Protein AF-A0A1E1VZL9-F1 (afdb_monomer_lite)

Sequence (114 aa):
PAVLGINILPVLWGIVSVLRRPKENKTGVLLLAAAAVHVALYSLIPHKEFRFVLPLLPIFLYLAQDVIVPWSRKAKKWQLYLLTGIILVGNAVPALYFGLIHQAGALKVMPLLR

Organism: Pectinophora gossypiella (NCBI:txid13191)

Foldseek 3Di:
DPAQFPLPVLLVVLLVVCVVCVPVCVVLVVLVVVLVVQCVVQVPDPDDDPVSNNVNRVSSVVSSCVPVVVVVVVDDPVVVVVVVVCVCCRVVVVCCCCVPPVVCPVVVCVVVVD

pLDDT: mean 88.49, std 7.45, range [46.34, 96.0]

InterPro domains:
  IPR005599 GPI mannosyltransferase [PF03901] (1-111)
  IPR005599 GPI mannosyltransferase [PTHR22760] (1-113)

Structure (mmCIF, N/CA/C/O backbone):
data_AF-A0A1E1VZL9-F1
#
_entry.id   AF-A0A1E1VZL9-F1
#
loop_
_atom_site.group_PDB
_atom_site.id
_atom_site.type_symbol
_atom_site.label_atom_id
_atom_site.label_alt_id
_atom_site.label_comp_id
_atom_site.label_asym_id
_atom_site.label_entity_id
_atom_site.label_seq_id
_atom_site.pdbx_PDB_ins_code
_atom_site.Cartn_x
_atom_site.Cartn_y
_atom_site.Cartn_z
_atom_site.occupancy
_atom_site.B_iso_or_equiv
_atom_site.auth_seq_id
_atom_site.auth_comp_id
_atom_site.auth_asym_id
_atom_site.auth_atom_id
_atom_site.pdbx_PDB_model_num
ATOM 1 N N . PRO A 1 1 ? 7.264 3.327 -3.260 1.00 46.34 1 PRO A N 1
ATOM 2 C CA . PRO A 1 1 ? 6.321 4.449 -3.012 1.00 46.34 1 PRO A CA 1
ATOM 3 C C . PRO A 1 1 ? 4.957 4.309 -3.702 1.00 46.34 1 PRO A C 1
ATOM 5 O O . PRO A 1 1 ? 3.960 4.692 -3.113 1.00 46.34 1 PRO A O 1
ATOM 8 N N . ALA A 1 2 ? 4.902 3.789 -4.930 1.00 54.22 2 ALA A N 1
ATOM 9 C CA . ALA A 1 2 ? 3.840 4.154 -5.863 1.00 54.22 2 ALA A CA 1
ATOM 10 C C . ALA A 1 2 ? 2.469 3.441 -5.710 1.00 54.22 2 ALA A C 1
ATOM 12 O O . ALA A 1 2 ? 1.542 3.828 -6.408 1.00 54.22 2 ALA A O 1
ATOM 13 N N . VAL A 1 3 ? 2.289 2.471 -4.796 1.00 59.34 3 VAL A N 1
ATOM 14 C CA . VAL A 1 3 ? 0.930 1.997 -4.426 1.00 59.34 3 VAL A CA 1
ATOM 15 C C . VAL A 1 3 ? 0.656 2.293 -2.951 1.00 59.34 3 VAL A C 1
ATOM 17 O O . VAL A 1 3 ? -0.111 3.190 -2.651 1.00 59.34 3 VAL A O 1
ATOM 20 N N . LEU A 1 4 ? 1.309 1.614 -2.003 1.00 67.00 4 LEU A N 1
ATOM 21 C CA . LEU A 1 4 ? 0.919 1.718 -0.583 1.00 67.00 4 LEU A CA 1
ATOM 22 C C . LEU A 1 4 ? 1.737 2.720 0.250 1.00 67.00 4 LEU A C 1
ATOM 24 O O . LEU A 1 4 ? 1.267 3.157 1.298 1.00 67.00 4 LEU A O 1
ATOM 28 N N . GLY A 1 5 ? 2.933 3.113 -0.203 1.00 83.12 5 GLY A N 1
ATOM 29 C CA . GLY A 1 5 ? 3.779 4.097 0.486 1.00 83.12 5 GLY A CA 1
ATOM 30 C C . GLY A 1 5 ? 3.957 3.795 1.981 1.00 83.12 5 GLY A C 1
ATOM 31 O O . GLY A 1 5 ? 4.302 2.678 2.365 1.00 83.12 5 GLY A O 1
ATOM 32 N N . ILE A 1 6 ? 3.682 4.793 2.821 1.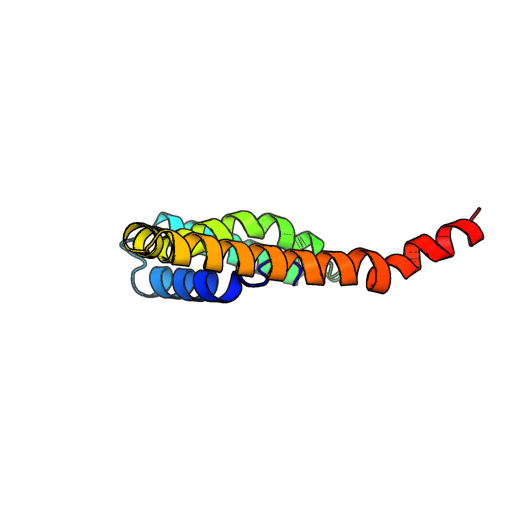00 84.19 6 ILE A N 1
ATOM 33 C CA . ILE A 1 6 ? 3.735 4.681 4.289 1.00 84.19 6 ILE A CA 1
ATOM 34 C C . ILE A 1 6 ? 2.582 3.852 4.880 1.00 84.19 6 ILE A C 1
ATOM 36 O O . ILE A 1 6 ? 2.684 3.352 5.999 1.00 84.19 6 ILE A O 1
ATOM 40 N N . ASN A 1 7 ? 1.515 3.622 4.111 1.00 86.69 7 ASN A N 1
ATOM 41 C CA . ASN A 1 7 ? 0.376 2.810 4.535 1.00 86.69 7 ASN A CA 1
ATOM 42 C C . ASN A 1 7 ? 0.660 1.301 4.472 1.00 86.69 7 ASN A C 1
ATOM 44 O O . ASN A 1 7 ? -0.220 0.506 4.782 1.00 86.69 7 ASN A O 1
ATOM 48 N N . ILE A 1 8 ? 1.875 0.869 4.120 1.00 86.75 8 ILE A N 1
ATOM 49 C CA . ILE A 1 8 ? 2.199 -0.561 4.039 1.00 86.75 8 ILE A CA 1
ATOM 50 C C . ILE A 1 8 ? 2.043 -1.272 5.391 1.00 86.75 8 ILE A C 1
ATOM 52 O O . ILE A 1 8 ? 1.560 -2.399 5.441 1.00 86.75 8 ILE A O 1
ATOM 56 N N . LEU A 1 9 ? 2.380 -0.593 6.493 1.00 89.44 9 LEU A N 1
ATOM 57 C CA . LEU A 1 9 ? 2.276 -1.140 7.848 1.00 89.44 9 LEU A CA 1
ATOM 58 C C . LEU A 1 9 ? 0.820 -1.453 8.245 1.00 89.44 9 LEU A C 1
ATOM 60 O O . LEU A 1 9 ? 0.544 -2.608 8.581 1.00 89.44 9 LEU A O 1
ATOM 64 N N . PRO A 1 10 ? -0.133 -0.497 8.184 1.00 90.00 10 PRO A N 1
ATOM 65 C CA . PRO A 1 10 ? -1.525 -0.790 8.517 1.00 90.00 10 PRO A CA 1
ATOM 66 C C . PRO A 1 10 ? -2.176 -1.771 7.535 1.00 90.00 10 PRO A C 1
ATOM 68 O O . PRO A 1 10 ? -3.013 -2.565 7.952 1.00 90.00 10 PRO A O 1
ATOM 71 N N . VAL A 1 11 ? -1.765 -1.781 6.263 1.00 91.44 11 VAL A N 1
ATOM 72 C CA . VAL A 1 11 ? -2.264 -2.747 5.269 1.00 91.44 11 VAL A CA 1
ATOM 73 C C . VAL A 1 11 ? -1.824 -4.167 5.612 1.00 91.44 11 VAL A C 1
ATOM 75 O O . VAL A 1 11 ? -2.656 -5.068 5.631 1.00 91.44 11 VAL A O 1
ATOM 78 N N . LEU A 1 12 ? -0.540 -4.383 5.921 1.00 91.50 12 LEU A N 1
ATOM 79 C CA . LEU A 1 12 ? -0.038 -5.702 6.321 1.00 91.50 12 LEU A CA 1
ATOM 80 C C . LEU A 1 12 ? -0.750 -6.204 7.575 1.00 91.50 12 LEU A C 1
ATOM 82 O O . LEU A 1 12 ? -1.151 -7.365 7.638 1.00 91.50 12 LEU A O 1
ATOM 86 N N . TRP A 1 13 ? -0.964 -5.321 8.549 1.00 91.19 13 TRP A N 1
ATOM 87 C CA . TRP A 1 13 ? -1.713 -5.673 9.748 1.00 91.19 13 TRP A CA 1
ATOM 88 C C . TRP A 1 13 ? -3.179 -6.014 9.439 1.00 91.19 13 TRP A C 1
ATOM 90 O O . TRP A 1 13 ? -3.699 -6.985 9.988 1.00 91.19 13 TRP A O 1
ATOM 100 N N . GLY A 1 14 ? -3.828 -5.274 8.534 1.00 90.06 14 GLY A N 1
ATOM 101 C CA . GLY A 1 14 ? -5.186 -5.561 8.057 1.00 90.06 14 GLY A CA 1
ATOM 102 C C . GLY A 1 14 ? -5.288 -6.896 7.311 1.00 90.06 14 GLY A C 1
ATOM 103 O O . GLY A 1 14 ? -6.220 -7.666 7.513 1.00 90.06 14 GLY A O 1
ATOM 104 N N . ILE A 1 15 ? -4.284 -7.246 6.507 1.00 91.31 15 ILE A N 1
ATOM 105 C CA . ILE A 1 15 ? -4.208 -8.559 5.852 1.00 91.31 15 ILE A CA 1
ATOM 106 C C . ILE A 1 15 ? -4.079 -9.675 6.899 1.00 91.31 15 ILE A C 1
ATOM 108 O O . ILE A 1 15 ? -4.798 -10.673 6.842 1.00 91.31 15 ILE A O 1
ATOM 112 N N . VAL A 1 16 ? -3.197 -9.500 7.888 1.00 92.00 16 VAL A N 1
ATOM 113 C CA . VAL A 1 16 ? -3.005 -10.476 8.970 1.00 92.00 16 VAL A CA 1
ATOM 114 C C . VAL A 1 16 ? -4.272 -10.633 9.815 1.00 92.00 16 VAL A C 1
ATOM 116 O O . VAL A 1 16 ? -4.600 -11.756 10.201 1.00 92.00 16 VAL A O 1
ATOM 119 N N . SER A 1 17 ? -5.005 -9.554 10.104 1.00 87.75 17 SER A N 1
ATOM 120 C CA . SER A 1 17 ? -6.251 -9.639 10.876 1.00 87.75 17 SER A CA 1
ATOM 121 C C . SER A 1 17 ? -7.335 -10.418 10.125 1.00 87.75 17 SER A C 1
ATOM 123 O O . SER A 1 17 ? -7.969 -11.291 10.723 1.00 87.75 17 SER A O 1
ATOM 125 N N . VAL A 1 18 ? -7.479 -10.190 8.815 1.00 89.81 18 VAL A N 1
ATOM 126 C CA . VAL A 1 18 ? -8.394 -10.943 7.940 1.00 89.81 18 VAL A CA 1
ATOM 127 C C . VAL A 1 18 ? -8.021 -12.426 7.888 1.00 89.81 18 VAL A C 1
ATOM 129 O O . VAL A 1 18 ? -8.888 -13.283 8.054 1.00 89.81 18 VAL A O 1
ATOM 132 N N . LEU A 1 19 ? -6.732 -12.747 7.726 1.00 88.69 19 LEU A N 1
ATOM 133 C CA . LEU A 1 19 ? -6.246 -14.131 7.662 1.00 88.69 19 LEU A CA 1
ATOM 134 C C . LEU A 1 19 ? -6.396 -14.884 8.992 1.00 88.69 19 LEU A C 1
ATOM 136 O O . LEU A 1 19 ? -6.651 -16.086 8.988 1.00 88.69 19 LEU A O 1
ATOM 140 N N . ARG A 1 20 ? -6.264 -14.198 10.135 1.00 89.31 20 ARG A N 1
ATOM 141 C CA . ARG A 1 20 ? -6.442 -14.810 11.464 1.00 89.31 20 ARG A CA 1
ATOM 142 C C . ARG A 1 20 ? -7.901 -15.143 11.775 1.00 89.31 20 ARG A C 1
ATOM 144 O O . ARG A 1 20 ? -8.148 -16.069 12.545 1.00 89.31 20 ARG A O 1
ATOM 151 N N . ARG A 1 21 ? -8.863 -14.390 11.230 1.00 87.44 21 ARG A N 1
ATOM 152 C CA . ARG A 1 21 ? -10.302 -14.550 11.514 1.00 87.44 21 ARG A CA 1
ATOM 153 C C . ARG A 1 21 ? -11.155 -14.491 10.237 1.00 87.44 21 ARG A C 1
ATOM 155 O O . ARG A 1 21 ? -12.017 -13.620 10.103 1.00 87.44 21 ARG A O 1
ATOM 162 N N . PRO A 1 22 ? -11.002 -15.456 9.312 1.00 82.06 22 PRO A N 1
ATOM 163 C CA . PRO A 1 22 ? -11.659 -15.402 8.004 1.00 82.06 22 PRO A CA 1
ATOM 164 C C . PRO A 1 22 ? -13.189 -15.527 8.082 1.00 82.06 22 PRO A C 1
ATOM 166 O O . PRO A 1 22 ? -13.899 -15.036 7.209 1.00 82.06 22 PRO A O 1
ATOM 169 N N . LYS A 1 23 ? -13.721 -16.166 9.136 1.00 81.25 23 LYS A N 1
ATOM 170 C CA . LYS A 1 23 ? -15.173 -16.333 9.329 1.00 81.25 23 LYS A CA 1
ATOM 171 C C . LYS A 1 23 ? -15.875 -15.044 9.771 1.00 81.25 23 LYS A C 1
ATOM 173 O O . LYS A 1 23 ? -17.059 -14.887 9.481 1.00 81.25 23 LYS A O 1
ATOM 178 N N . GLU A 1 24 ? -15.159 -14.151 10.454 1.00 84.44 24 GLU A N 1
ATOM 179 C CA . GLU A 1 24 ? -15.695 -12.880 10.957 1.00 84.44 24 GLU A CA 1
ATOM 180 C C . GLU A 1 24 ? -15.668 -11.793 9.871 1.00 84.44 24 GLU A C 1
ATOM 182 O O . GLU A 1 24 ? -16.626 -11.035 9.749 1.00 84.44 24 GLU A O 1
ATOM 187 N N . ASN A 1 25 ? -14.626 -11.754 9.026 1.00 85.75 25 ASN A N 1
ATOM 188 C CA . ASN A 1 25 ? -14.470 -10.735 7.981 1.00 85.75 25 ASN A CA 1
ATOM 189 C C . ASN A 1 25 ? -14.635 -11.301 6.557 1.00 85.75 25 ASN A C 1
ATOM 191 O O . ASN A 1 25 ? -13.693 -11.333 5.762 1.00 85.75 25 ASN A O 1
ATOM 195 N N . LYS A 1 26 ? -15.854 -11.743 6.221 1.00 88.69 26 LYS A N 1
ATOM 196 C CA . LYS A 1 26 ? -16.166 -12.341 4.906 1.00 88.69 26 LYS A CA 1
ATOM 197 C C . LYS A 1 26 ? -15.868 -11.392 3.737 1.00 88.69 26 LYS A C 1
ATOM 199 O O . LYS A 1 26 ? -15.341 -11.828 2.716 1.00 88.69 26 LYS A O 1
ATOM 204 N N . THR A 1 27 ? -16.165 -10.102 3.898 1.00 89.88 27 THR A N 1
ATOM 205 C CA . THR A 1 27 ? -15.898 -9.074 2.880 1.00 89.88 27 THR A CA 1
ATOM 206 C C . THR A 1 27 ? -14.398 -8.876 2.672 1.00 89.88 27 THR A C 1
ATOM 208 O O . THR A 1 27 ? -13.942 -8.860 1.531 1.00 89.88 27 THR A O 1
ATOM 211 N N . GLY A 1 28 ? -13.612 -8.796 3.752 1.00 90.12 28 GLY A N 1
ATOM 212 C CA . GLY A 1 28 ? -12.154 -8.687 3.675 1.00 90.12 28 GLY A CA 1
ATOM 213 C C . GLY A 1 28 ? -11.508 -9.889 2.984 1.00 90.12 28 GLY A C 1
ATOM 214 O O . GLY A 1 28 ? -10.617 -9.711 2.158 1.00 90.12 28 GLY A O 1
ATOM 215 N N . VAL A 1 29 ? -11.999 -11.106 3.249 1.00 92.44 29 VAL A N 1
ATOM 216 C CA . VAL A 1 29 ? -11.531 -12.324 2.565 1.00 92.44 29 VAL A CA 1
ATOM 217 C C . VAL A 1 29 ? -11.846 -12.281 1.069 1.00 92.44 29 VAL A C 1
ATOM 219 O O . VAL A 1 29 ? -10.966 -12.574 0.263 1.00 92.44 29 VAL A O 1
ATOM 222 N N . LEU A 1 30 ? -13.064 -11.882 0.684 1.00 94.25 30 LEU A N 1
ATOM 223 C CA . LEU A 1 30 ? -13.450 -11.751 -0.724 1.00 94.25 30 LEU A CA 1
ATOM 224 C C . LEU A 1 30 ? -12.569 -10.730 -1.456 1.00 94.25 30 LEU A C 1
ATOM 226 O O . LEU A 1 30 ? -12.074 -11.003 -2.547 1.00 94.25 30 LEU A O 1
ATOM 230 N N . LEU A 1 31 ? -12.346 -9.571 -0.840 1.00 93.69 31 LEU A N 1
ATOM 231 C CA . LEU A 1 31 ? -11.501 -8.510 -1.380 1.00 93.69 31 LEU A CA 1
ATOM 232 C C . LEU A 1 31 ? -10.036 -8.940 -1.515 1.00 93.69 31 LEU A C 1
ATOM 234 O O . LEU A 1 31 ? -9.398 -8.656 -2.529 1.00 93.69 31 LEU A O 1
ATOM 238 N N . LEU A 1 32 ? -9.510 -9.662 -0.524 1.00 93.62 32 LEU A N 1
ATOM 239 C CA . LEU A 1 32 ? -8.155 -10.203 -0.563 1.00 93.62 32 LEU A CA 1
ATOM 240 C C . LEU A 1 32 ? -8.010 -11.284 -1.641 1.00 93.62 32 LEU A C 1
ATOM 242 O O . LEU A 1 32 ? -7.015 -11.295 -2.363 1.00 93.62 32 LEU A O 1
ATOM 246 N N . ALA A 1 33 ? -9.013 -12.150 -1.794 1.00 94.81 33 ALA A N 1
ATOM 247 C CA . ALA A 1 33 ? -9.055 -13.144 -2.859 1.00 94.81 33 ALA A CA 1
ATOM 248 C C . ALA A 1 33 ? -9.109 -12.480 -4.244 1.00 94.81 33 ALA A C 1
ATOM 250 O O . ALA A 1 33 ? -8.332 -12.845 -5.122 1.00 94.81 33 ALA A O 1
ATOM 251 N N . ALA A 1 34 ? -9.953 -11.460 -4.427 1.00 95.00 34 ALA A N 1
ATOM 252 C CA . ALA A 1 34 ? -10.026 -10.694 -5.670 1.00 95.00 34 ALA A CA 1
ATOM 253 C C . ALA A 1 34 ? -8.681 -10.026 -6.004 1.00 95.00 34 ALA A C 1
ATOM 255 O O . ALA A 1 34 ? -8.206 -10.122 -7.136 1.00 95.00 34 ALA A O 1
ATOM 256 N N . ALA A 1 35 ? -8.024 -9.417 -5.011 1.00 94.00 35 ALA A N 1
ATOM 257 C CA . ALA A 1 35 ? -6.698 -8.834 -5.185 1.00 94.00 35 ALA A CA 1
ATOM 258 C C . ALA A 1 35 ? -5.641 -9.892 -5.545 1.00 94.00 35 ALA A C 1
ATOM 260 O O . ALA A 1 35 ? -4.830 -9.662 -6.440 1.00 94.00 35 ALA A O 1
ATOM 261 N N . ALA A 1 36 ? -5.667 -11.062 -4.901 1.00 94.94 36 ALA A N 1
ATOM 262 C CA . ALA A 1 36 ? -4.752 -12.162 -5.201 1.00 94.94 36 ALA A CA 1
ATOM 263 C C . ALA A 1 36 ? -4.945 -12.702 -6.626 1.00 94.94 36 ALA A C 1
ATOM 265 O O . ALA A 1 36 ? -3.964 -12.889 -7.343 1.00 94.94 36 ALA A O 1
ATOM 266 N N . VAL A 1 37 ? -6.195 -12.888 -7.064 1.00 96.00 37 VAL A N 1
ATOM 267 C CA . VAL A 1 37 ? -6.519 -13.314 -8.435 1.00 96.00 37 VAL A CA 1
ATOM 268 C C . VAL A 1 37 ? -6.048 -12.276 -9.450 1.00 96.00 37 VAL A C 1
ATOM 270 O O . VAL A 1 37 ? -5.398 -12.637 -10.428 1.00 96.00 37 VAL A O 1
ATOM 273 N N . HIS A 1 38 ? -6.298 -10.987 -9.205 1.00 94.56 38 HIS A N 1
ATOM 274 C CA . HIS A 1 38 ? -5.821 -9.906 -10.071 1.00 94.56 38 HIS A CA 1
ATOM 275 C C . HIS A 1 38 ? -4.297 -9.932 -10.204 1.00 94.56 38 HIS A C 1
ATOM 277 O O . HIS A 1 38 ? -3.773 -9.953 -11.314 1.00 94.56 38 HIS A O 1
ATOM 283 N N . VAL A 1 39 ? -3.566 -10.012 -9.086 1.00 93.56 39 VAL A N 1
ATOM 284 C CA . VAL A 1 39 ? -2.099 -10.110 -9.119 1.00 93.56 39 VAL A CA 1
ATOM 285 C C . VAL A 1 39 ? -1.651 -11.361 -9.873 1.00 93.56 39 VAL A C 1
ATOM 287 O O . VAL A 1 39 ? -0.745 -11.262 -10.697 1.00 93.56 39 VAL A O 1
ATOM 290 N N . ALA A 1 40 ? -2.286 -12.514 -9.656 1.00 94.88 40 ALA A N 1
ATOM 291 C CA . ALA A 1 40 ? -1.936 -13.761 -10.333 1.00 94.88 40 ALA A CA 1
ATOM 292 C C . ALA A 1 40 ? -2.117 -13.665 -11.857 1.00 94.88 40 ALA A C 1
ATOM 294 O O . ALA A 1 40 ? -1.196 -13.993 -12.603 1.00 94.88 40 ALA A O 1
ATOM 295 N N . LEU A 1 41 ? -3.250 -13.137 -12.328 1.00 94.38 41 LEU A N 1
ATOM 296 C CA . LEU A 1 41 ? -3.525 -12.963 -13.758 1.00 94.38 41 LEU A CA 1
ATOM 297 C C . LEU A 1 41 ? -2.541 -11.987 -14.414 1.00 94.38 41 LEU A C 1
ATOM 299 O O . LEU A 1 41 ? -1.924 -12.312 -15.428 1.00 94.38 41 LEU A O 1
ATOM 303 N N . TYR A 1 42 ? -2.309 -10.822 -13.805 1.00 91.88 42 TYR A N 1
ATOM 304 C CA . TYR A 1 42 ? -1.332 -9.852 -14.316 1.00 91.88 42 TYR A CA 1
ATOM 305 C C . TYR A 1 42 ? 0.125 -10.336 -14.167 1.00 91.88 42 TYR A C 1
ATOM 307 O O . TYR A 1 42 ? 1.028 -9.857 -14.862 1.00 91.88 42 TYR A O 1
ATOM 315 N N . SER A 1 43 ? 0.381 -11.342 -13.326 1.00 91.69 43 SER A N 1
ATOM 316 C CA . SER A 1 43 ? 1.687 -12.007 -13.233 1.00 91.69 43 SER A CA 1
ATOM 317 C C . SER A 1 43 ? 1.985 -12.909 -14.433 1.00 91.69 43 SER A C 1
ATOM 319 O O . SER A 1 43 ? 3.160 -13.135 -14.716 1.00 91.69 43 SER A O 1
ATOM 321 N N . LEU A 1 44 ? 0.980 -13.315 -15.210 1.00 93.44 44 LEU A N 1
ATOM 322 C CA . LEU A 1 44 ? 1.170 -14.099 -16.436 1.00 93.44 44 LEU A CA 1
ATOM 323 C C . LEU A 1 44 ? 1.462 -13.235 -17.674 1.00 93.44 44 LEU A C 1
ATOM 325 O O . LEU A 1 44 ? 1.996 -13.733 -18.659 1.00 93.44 44 LEU A O 1
ATOM 329 N N . ILE A 1 45 ? 1.159 -11.933 -17.630 1.00 92.50 45 ILE A N 1
ATOM 330 C CA . ILE A 1 45 ? 1.401 -11.022 -18.759 1.00 92.50 45 ILE A CA 1
ATOM 331 C C . ILE A 1 45 ? 2.912 -10.756 -18.894 1.00 92.50 45 ILE A C 1
ATOM 333 O O . ILE A 1 45 ? 3.514 -10.300 -17.920 1.00 92.50 45 ILE A O 1
ATOM 337 N N . PRO A 1 46 ? 3.548 -10.978 -20.061 1.00 91.19 46 PRO A N 1
ATOM 338 C CA . PRO A 1 46 ? 4.990 -10.751 -20.235 1.00 91.19 46 PRO A CA 1
ATOM 339 C C . PRO A 1 46 ? 5.406 -9.296 -19.988 1.00 91.19 46 PRO A C 1
ATOM 341 O O . PRO A 1 46 ? 6.460 -9.023 -19.419 1.00 91.19 46 PRO A O 1
ATOM 344 N N . HIS A 1 47 ? 4.548 -8.355 -20.377 1.00 88.56 47 HIS A N 1
ATOM 345 C CA . HIS A 1 47 ? 4.759 -6.933 -20.157 1.00 88.56 47 HIS A CA 1
ATOM 346 C C . HIS A 1 47 ? 4.423 -6.558 -18.705 1.00 88.56 47 HIS A C 1
ATOM 348 O O . HIS A 1 47 ? 3.275 -6.681 -18.277 1.00 88.56 47 HIS A O 1
ATOM 354 N N . LYS A 1 48 ? 5.410 -6.088 -17.933 1.00 86.94 48 LYS A N 1
ATOM 355 C CA . LYS A 1 48 ? 5.225 -5.687 -16.530 1.00 86.94 48 LYS A CA 1
ATOM 356 C C . LYS A 1 48 ? 5.161 -4.177 -16.407 1.00 86.94 48 LYS A C 1
ATOM 358 O O . LYS A 1 48 ? 6.164 -3.492 -16.566 1.00 86.94 48 LYS A O 1
ATOM 363 N N . GLU A 1 49 ? 3.986 -3.664 -16.066 1.00 88.38 49 GLU A N 1
ATOM 364 C CA . GLU A 1 49 ? 3.821 -2.253 -15.738 1.00 88.38 49 GLU A CA 1
ATOM 365 C C . GLU A 1 49 ? 3.222 -2.084 -14.362 1.00 88.38 49 GLU A C 1
ATOM 367 O O . GLU A 1 49 ? 2.291 -2.777 -13.955 1.00 88.38 49 GLU A O 1
ATOM 372 N N . PHE A 1 50 ? 3.719 -1.068 -13.673 1.00 81.88 50 PHE A N 1
ATOM 373 C CA . PHE A 1 50 ? 3.235 -0.711 -12.354 1.00 81.88 50 PHE A CA 1
ATOM 374 C C . PHE A 1 50 ? 1.753 -0.291 -12.359 1.00 81.88 50 PHE A C 1
ATOM 376 O O . PHE A 1 50 ? 1.033 -0.509 -11.384 1.00 81.88 50 PHE A O 1
ATOM 383 N N . ARG A 1 51 ? 1.265 0.250 -13.487 1.00 86.38 51 ARG A N 1
ATOM 384 C CA . ARG A 1 51 ? -0.123 0.711 -13.641 1.00 86.38 51 ARG A CA 1
ATOM 385 C C . ARG A 1 51 ? -1.161 -0.399 -13.469 1.00 86.38 51 ARG A C 1
ATOM 387 O O . ARG A 1 51 ? -2.281 -0.118 -13.061 1.00 86.38 51 ARG A O 1
ATOM 394 N N . PHE A 1 52 ? -0.786 -1.654 -13.712 1.00 89.75 52 PHE A N 1
ATOM 395 C CA . PHE A 1 52 ? -1.688 -2.796 -13.567 1.00 89.75 52 PHE A CA 1
ATOM 396 C C . PHE A 1 52 ? -2.085 -3.075 -12.114 1.00 89.75 52 PHE A C 1
ATOM 398 O O . PHE A 1 52 ? -3.124 -3.682 -11.871 1.00 89.75 52 PHE A O 1
ATOM 405 N N . VAL A 1 53 ? -1.298 -2.602 -11.145 1.00 89.81 53 VAL A N 1
ATOM 406 C CA . VAL A 1 53 ? -1.548 -2.797 -9.708 1.00 89.81 53 VAL A CA 1
ATOM 407 C C . VAL A 1 53 ? -2.323 -1.618 -9.100 1.00 89.81 53 VAL A C 1
ATOM 409 O O . VAL A 1 53 ? -2.924 -1.767 -8.040 1.00 89.81 53 VAL A O 1
ATOM 412 N N . LEU A 1 54 ? -2.380 -0.458 -9.770 1.00 88.62 54 LEU A N 1
ATOM 413 C CA . LEU A 1 54 ? -3.069 0.742 -9.265 1.00 88.62 54 LEU A CA 1
ATOM 414 C C . LEU A 1 54 ? -4.546 0.514 -8.887 1.00 88.62 54 LEU A C 1
ATOM 416 O O . LEU A 1 54 ? -4.947 1.014 -7.835 1.00 88.62 54 LEU A O 1
ATOM 420 N N . PRO A 1 55 ? -5.349 -0.269 -9.638 1.00 91.12 55 PRO A N 1
ATOM 421 C CA . PRO A 1 55 ? -6.736 -0.547 -9.255 1.00 91.12 55 PRO A CA 1
ATOM 422 C C . PRO A 1 55 ? -6.888 -1.292 -7.919 1.00 91.12 55 PRO A C 1
ATOM 424 O O . PRO A 1 55 ? -7.960 -1.256 -7.322 1.00 91.12 55 PRO A O 1
ATOM 427 N N . LEU A 1 56 ? -5.830 -1.942 -7.416 1.00 92.00 56 LEU A N 1
ATOM 428 C CA . LEU A 1 56 ? -5.845 -2.639 -6.125 1.00 92.00 56 LEU A CA 1
ATOM 429 C C . LEU A 1 56 ? -5.668 -1.701 -4.927 1.00 92.00 56 LEU A C 1
ATOM 431 O O . LEU A 1 56 ? -5.941 -2.092 -3.792 1.00 92.00 56 LEU A O 1
ATOM 435 N N . LEU A 1 57 ? -5.239 -0.458 -5.156 1.00 90.62 57 LEU A N 1
ATOM 436 C CA . LEU A 1 57 ? -5.038 0.536 -4.105 1.00 90.62 57 LEU A CA 1
ATOM 437 C C . LEU A 1 57 ? -6.266 0.730 -3.190 1.00 90.62 57 LEU A C 1
ATOM 439 O O . LEU A 1 57 ? -6.100 0.596 -1.975 1.00 90.62 57 LEU A O 1
ATOM 443 N N . PRO A 1 58 ? -7.484 1.015 -3.702 1.00 91.56 58 PRO A N 1
ATOM 444 C CA . PRO A 1 58 ? -8.661 1.188 -2.850 1.00 91.56 58 PRO A CA 1
ATOM 445 C C . PRO A 1 58 ? -8.981 -0.063 -2.025 1.00 91.56 58 PRO A C 1
ATOM 447 O O . PRO A 1 58 ? -9.392 0.062 -0.875 1.00 91.56 58 PRO A O 1
ATOM 450 N N . ILE A 1 59 ? -8.732 -1.259 -2.569 1.00 92.88 59 ILE A N 1
ATOM 451 C CA . ILE A 1 59 ? -8.938 -2.523 -1.852 1.00 92.88 59 ILE A CA 1
ATOM 452 C C . ILE A 1 59 ? -7.992 -2.607 -0.653 1.00 92.88 59 ILE A C 1
ATOM 454 O O . ILE A 1 59 ? -8.419 -2.884 0.465 1.00 92.88 59 ILE A O 1
ATOM 458 N N . PHE A 1 60 ? -6.707 -2.317 -0.849 1.00 92.31 60 PHE A N 1
ATOM 459 C CA . PHE A 1 60 ? -5.744 -2.364 0.248 1.00 92.31 60 PHE A CA 1
ATOM 460 C C . PHE A 1 60 ? -5.976 -1.271 1.297 1.00 92.31 60 PHE A C 1
ATOM 462 O O . PHE A 1 60 ? -5.830 -1.536 2.490 1.00 92.31 60 PHE A O 1
ATOM 469 N N . LEU A 1 61 ? -6.380 -0.066 0.887 1.00 91.50 61 LEU A N 1
ATOM 470 C CA . LEU A 1 61 ? -6.753 1.002 1.820 1.00 91.50 61 LEU A CA 1
ATOM 471 C C . LEU A 1 61 ? -8.010 0.649 2.624 1.00 91.50 61 LEU A C 1
ATOM 473 O O . LEU A 1 61 ? -8.066 0.942 3.817 1.00 91.50 61 LEU A O 1
ATOM 477 N N . TYR A 1 62 ? -8.977 -0.037 2.006 1.00 92.69 62 TYR A N 1
ATOM 478 C CA . TYR A 1 62 ? -10.130 -0.591 2.713 1.00 92.69 62 TYR A CA 1
ATOM 479 C C . TYR A 1 62 ? -9.684 -1.583 3.796 1.00 92.69 62 TYR A C 1
ATOM 481 O O . TYR A 1 62 ? -10.138 -1.481 4.929 1.00 92.69 62 TYR A O 1
ATOM 489 N N . LEU A 1 63 ? -8.753 -2.496 3.500 1.00 91.56 63 LEU A N 1
ATOM 490 C CA . LEU A 1 63 ? -8.237 -3.444 4.500 1.00 91.56 63 LEU A CA 1
ATOM 491 C C . LEU A 1 63 ? -7.456 -2.748 5.629 1.00 91.56 63 LEU A C 1
ATOM 493 O O . LEU A 1 63 ? -7.519 -3.161 6.785 1.00 91.56 63 LEU A O 1
ATOM 497 N N . ALA A 1 64 ? -6.738 -1.668 5.318 1.00 91.38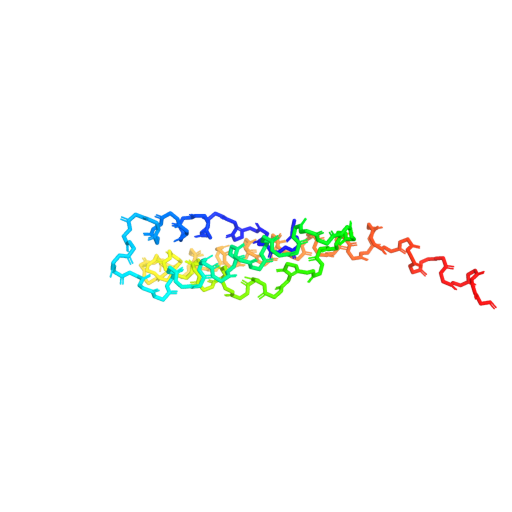 64 ALA A N 1
ATOM 498 C CA . ALA A 1 64 ? -6.002 -0.883 6.309 1.00 91.38 64 ALA A CA 1
ATOM 499 C C . ALA A 1 64 ? -6.924 -0.173 7.316 1.00 91.38 64 ALA A C 1
ATOM 501 O O . ALA A 1 64 ? -6.525 0.081 8.459 1.00 91.38 64 ALA A O 1
ATOM 502 N N . GLN A 1 65 ? -8.156 0.152 6.910 1.00 90.38 65 GLN A N 1
ATOM 503 C CA . GLN A 1 65 ? -9.106 0.879 7.751 1.00 90.38 65 GLN A CA 1
ATOM 504 C C . GLN A 1 65 ? -9.450 0.1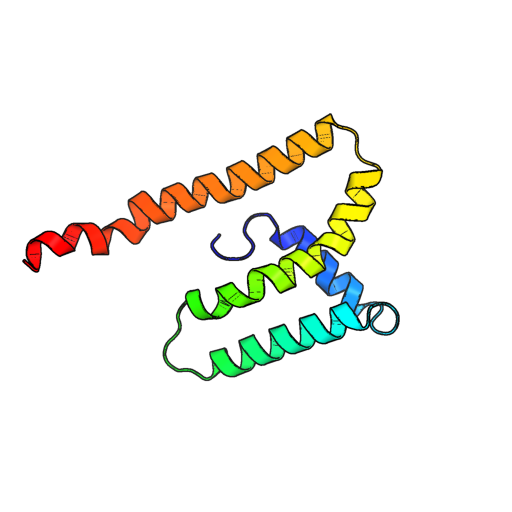08 9.034 1.00 90.38 65 GLN A C 1
ATOM 506 O O . GLN A 1 65 ? -9.618 0.730 10.082 1.00 90.38 65 GLN A O 1
ATOM 511 N N . ASP A 1 66 ? -9.482 -1.228 8.972 1.00 87.56 66 ASP A N 1
ATOM 512 C CA . ASP A 1 66 ? -9.814 -2.100 10.106 1.00 87.56 66 ASP A CA 1
ATOM 513 C C . ASP A 1 66 ? -8.814 -1.938 11.260 1.00 87.56 66 ASP A C 1
ATOM 515 O O . ASP A 1 66 ? -9.113 -2.249 12.411 1.00 87.56 66 ASP A O 1
ATOM 519 N N . VAL A 1 67 ? -7.627 -1.407 10.964 1.00 89.44 67 VAL A N 1
ATOM 520 C CA . VAL A 1 67 ? -6.564 -1.131 11.933 1.00 89.44 67 VAL A CA 1
ATOM 521 C C . VAL A 1 67 ? -6.558 0.342 12.328 1.00 89.44 67 VAL A C 1
ATOM 523 O O . VAL A 1 67 ? -6.503 0.677 13.513 1.00 89.44 67 VAL A O 1
ATOM 526 N N . ILE A 1 68 ? -6.639 1.236 11.339 1.00 90.19 68 ILE A N 1
ATOM 527 C CA . ILE A 1 68 ? -6.501 2.680 11.552 1.00 90.19 68 ILE A CA 1
ATOM 528 C C . ILE A 1 68 ? -7.729 3.258 12.266 1.00 90.19 68 ILE A C 1
ATOM 530 O O . ILE A 1 68 ? -7.572 4.086 13.161 1.00 90.19 68 ILE A O 1
ATOM 534 N N . VAL A 1 69 ? -8.945 2.833 11.911 1.00 91.00 69 VAL A N 1
ATOM 535 C CA . VAL A 1 69 ? -10.196 3.418 12.427 1.00 91.00 69 VAL A CA 1
ATOM 536 C C . VAL A 1 69 ? -10.420 3.118 13.917 1.00 91.00 69 VAL A C 1
ATOM 538 O O . VAL A 1 69 ? -10.731 4.047 14.667 1.00 91.00 69 VAL A O 1
ATOM 541 N N . PRO A 1 70 ? -10.252 1.880 14.421 1.00 91.75 70 PRO A N 1
ATOM 542 C CA . PRO A 1 70 ? -10.400 1.624 15.855 1.00 91.75 70 PRO A CA 1
ATOM 543 C C . PRO A 1 70 ? -9.345 2.347 16.696 1.00 91.75 70 PRO A C 1
ATOM 545 O O . PRO A 1 70 ? -9.639 2.782 17.812 1.00 91.75 70 PRO A O 1
ATOM 548 N N . TRP A 1 71 ? -8.127 2.491 16.162 1.00 92.50 71 TRP A N 1
ATOM 549 C CA . TRP A 1 71 ? -7.057 3.246 16.807 1.00 92.50 71 TRP A CA 1
ATOM 550 C C . TRP A 1 71 ? -7.358 4.749 16.823 1.00 92.50 71 TRP A C 1
ATOM 552 O O . TRP A 1 71 ? -7.254 5.382 17.874 1.00 92.50 71 TRP A O 1
ATOM 562 N N . SER A 1 72 ? -7.804 5.314 15.696 1.00 90.56 72 SER A N 1
ATOM 563 C CA . SER A 1 72 ? -8.056 6.752 15.563 1.00 90.56 72 SER A CA 1
ATOM 564 C C . SER A 1 72 ? -9.152 7.242 16.508 1.00 90.56 72 SER A C 1
ATOM 566 O O . SER A 1 72 ? -9.031 8.331 17.064 1.00 90.56 72 SER A O 1
ATOM 568 N N . ARG A 1 73 ? -10.164 6.409 16.787 1.00 91.94 73 ARG A N 1
ATOM 569 C CA . ARG A 1 73 ? -11.228 6.698 17.768 1.00 91.94 73 ARG A CA 1
ATOM 570 C C . ARG A 1 73 ? -10.718 6.878 19.202 1.00 91.94 73 ARG A C 1
ATOM 572 O O . ARG A 1 73 ? -11.386 7.531 19.995 1.00 91.94 73 ARG A O 1
ATOM 579 N N . LYS A 1 74 ? -9.568 6.291 19.547 1.00 93.62 74 LYS A N 1
ATOM 580 C CA . LYS A 1 74 ? -8.945 6.386 20.881 1.00 93.62 74 LYS A CA 1
ATOM 581 C C . LYS A 1 74 ? -7.805 7.408 20.933 1.00 93.62 74 LYS A C 1
ATOM 583 O O . LYS A 1 74 ? -7.300 7.706 22.014 1.00 93.62 74 LYS A O 1
ATOM 588 N N . ALA A 1 75 ? -7.370 7.912 19.780 1.00 92.81 75 ALA A N 1
ATOM 589 C CA . ALA A 1 75 ? -6.218 8.791 19.663 1.00 92.81 75 ALA A CA 1
ATOM 590 C C . ALA A 1 75 ? -6.567 10.245 20.020 1.00 92.81 75 ALA A C 1
ATOM 592 O O . ALA A 1 75 ? -7.667 10.738 19.767 1.00 92.81 75 ALA A O 1
ATOM 593 N N . LYS A 1 76 ? -5.596 10.971 20.581 1.00 95.44 76 LYS A N 1
ATOM 594 C CA . LYS A 1 76 ? -5.712 12.418 20.815 1.00 95.44 76 LYS A CA 1
ATOM 595 C C . LYS A 1 76 ? -5.592 13.174 19.488 1.00 95.44 76 LYS A C 1
ATOM 597 O O . LYS A 1 76 ? -4.872 12.741 18.590 1.00 95.44 76 LYS A O 1
ATOM 602 N N . LYS A 1 77 ? -6.194 14.368 19.396 1.00 93.69 77 LYS A N 1
ATOM 603 C CA . LYS A 1 77 ? -6.145 15.222 18.188 1.00 93.69 77 LYS A CA 1
ATOM 604 C C . LYS A 1 77 ? -4.724 15.420 17.643 1.00 93.69 77 LYS A C 1
ATOM 606 O O . LYS A 1 77 ? -4.508 15.262 16.449 1.00 93.69 77 LYS A O 1
ATOM 611 N N . TRP A 1 78 ? -3.743 15.687 18.511 1.00 95.25 78 TRP A N 1
ATOM 612 C CA . TRP A 1 78 ? -2.342 15.841 18.094 1.00 95.25 78 TRP A CA 1
ATOM 613 C C . TRP A 1 78 ? -1.773 14.591 17.403 1.00 95.25 78 TRP A C 1
ATOM 615 O O . TRP A 1 78 ? -1.085 14.712 16.397 1.00 95.25 78 TRP A O 1
ATOM 625 N N . GLN A 1 79 ? -2.100 13.387 17.888 1.00 92.88 79 GLN A N 1
ATOM 626 C CA . GLN A 1 79 ? -1.649 12.130 17.275 1.00 92.88 79 GLN A CA 1
ATOM 627 C C . GLN A 1 79 ? -2.256 11.930 15.883 1.00 92.88 79 GLN A C 1
ATOM 629 O O . GLN A 1 79 ? -1.575 11.436 14.989 1.00 92.88 79 GLN A O 1
ATOM 634 N N . LEU A 1 80 ? -3.512 12.346 15.688 1.00 91.81 80 LEU A N 1
ATOM 635 C CA . LEU A 1 80 ? -4.170 12.309 14.381 1.00 91.81 80 LEU A CA 1
ATOM 636 C C . LEU A 1 80 ? -3.511 13.276 13.392 1.00 91.81 80 LEU A C 1
ATOM 638 O O . LEU A 1 80 ? -3.214 12.879 12.266 1.00 91.81 80 LEU A O 1
ATOM 642 N N . TYR A 1 81 ? -3.233 14.516 13.810 1.00 94.62 81 TYR A N 1
ATOM 643 C CA . TYR A 1 81 ? -2.529 15.488 12.965 1.00 94.62 81 TYR A CA 1
ATOM 644 C C . TYR A 1 81 ? -1.108 15.035 12.633 1.00 94.62 81 TYR A C 1
ATOM 646 O O . TYR A 1 81 ? -0.696 15.126 11.480 1.00 94.62 81 TYR A O 1
ATOM 654 N N . LEU A 1 82 ? -0.388 14.484 13.611 1.00 94.00 82 LEU A N 1
ATOM 655 C CA . LEU A 1 82 ? 0.957 13.956 13.413 1.00 94.00 82 LEU A CA 1
ATOM 656 C C . LEU A 1 82 ? 0.956 12.784 12.423 1.00 94.00 82 LEU A C 1
ATOM 658 O O . LEU A 1 82 ? 1.727 12.802 11.467 1.00 94.00 82 LEU A O 1
ATOM 662 N N . LEU A 1 83 ? 0.059 11.805 12.589 1.00 90.88 83 LEU A N 1
ATOM 663 C CA . LEU A 1 83 ? -0.062 10.685 11.650 1.00 90.88 83 LEU A CA 1
ATOM 664 C C . LEU A 1 83 ? -0.440 11.167 10.243 1.00 90.88 83 LEU A C 1
ATOM 666 O O . LEU A 1 83 ? 0.150 10.720 9.263 1.00 90.88 83 LEU A O 1
ATOM 670 N N . THR A 1 84 ? -1.382 12.106 10.143 1.00 90.75 84 THR A N 1
ATOM 671 C CA . THR A 1 84 ? -1.792 12.696 8.860 1.00 90.75 84 THR A CA 1
ATOM 672 C C . THR A 1 84 ? -0.619 13.400 8.180 1.00 90.75 84 THR A C 1
ATOM 674 O O . THR A 1 84 ? -0.393 13.195 6.991 1.00 90.75 84 THR A O 1
ATOM 677 N N . GLY A 1 85 ? 0.172 14.169 8.935 1.00 93.56 85 GLY A N 1
ATOM 678 C CA . GLY A 1 85 ? 1.385 14.816 8.439 1.00 93.56 85 GLY A CA 1
ATOM 679 C C . GLY A 1 85 ? 2.415 13.810 7.926 1.00 93.56 85 GLY A C 1
ATOM 680 O O . GLY A 1 85 ? 2.944 13.987 6.831 1.00 93.56 85 GLY A O 1
ATOM 681 N N . ILE A 1 86 ? 2.640 12.713 8.658 1.00 91.44 86 ILE A N 1
ATOM 682 C CA . ILE A 1 86 ? 3.541 11.630 8.231 1.00 91.44 86 ILE A CA 1
ATOM 683 C C . ILE A 1 86 ? 3.049 10.986 6.931 1.00 91.44 86 ILE A C 1
ATOM 685 O O . ILE A 1 86 ? 3.840 10.807 6.007 1.00 91.44 86 ILE A O 1
ATOM 689 N N . ILE A 1 87 ? 1.757 10.658 6.828 1.00 90.06 87 ILE A N 1
ATOM 690 C CA . ILE A 1 87 ? 1.179 10.070 5.611 1.00 90.06 87 ILE A CA 1
ATOM 691 C C . ILE A 1 87 ? 1.308 11.041 4.435 1.00 90.06 87 ILE A C 1
ATOM 693 O O . ILE A 1 87 ? 1.704 10.624 3.345 1.00 90.06 87 ILE A O 1
ATOM 697 N N . LEU A 1 88 ? 1.014 12.325 4.644 1.00 91.12 88 LEU A N 1
ATOM 698 C CA . LEU A 1 88 ? 1.082 13.343 3.602 1.00 91.12 88 LEU A CA 1
ATOM 699 C C . LEU A 1 88 ? 2.514 13.516 3.092 1.00 91.12 88 LEU A C 1
ATOM 701 O O . LEU A 1 88 ? 2.767 13.317 1.907 1.00 91.12 88 LEU A O 1
ATOM 705 N N . VAL A 1 89 ? 3.460 13.826 3.981 1.00 92.12 89 VAL A N 1
ATOM 706 C CA . VAL A 1 89 ? 4.872 14.044 3.621 1.00 92.12 89 VAL A CA 1
ATOM 707 C C . VAL A 1 89 ? 5.480 12.771 3.033 1.00 92.12 89 VAL A C 1
ATOM 709 O O . VAL A 1 89 ? 6.161 12.817 2.010 1.00 92.12 89 VAL A O 1
ATOM 712 N N . GLY A 1 90 ? 5.162 11.623 3.630 1.00 89.00 90 GLY A N 1
ATOM 713 C CA . GLY A 1 90 ? 5.620 10.308 3.202 1.00 89.00 90 GLY A CA 1
ATOM 714 C C . GLY A 1 90 ? 5.193 9.898 1.795 1.00 89.00 90 GLY A C 1
ATOM 715 O O . GLY A 1 90 ? 5.878 9.091 1.172 1.00 89.00 90 GLY A O 1
ATOM 716 N N . ASN A 1 91 ? 4.091 10.446 1.279 1.00 89.00 91 ASN A N 1
ATOM 717 C CA . ASN A 1 91 ? 3.660 10.230 -0.103 1.00 89.00 91 ASN A CA 1
ATOM 718 C C . ASN A 1 91 ? 4.064 11.392 -1.023 1.00 89.00 91 ASN A C 1
ATOM 720 O O . ASN A 1 91 ? 4.501 11.146 -2.146 1.00 89.00 91 ASN A O 1
ATOM 724 N N . ALA A 1 92 ? 3.985 12.637 -0.547 1.00 90.19 92 ALA A N 1
ATOM 725 C CA . ALA A 1 92 ? 4.293 13.830 -1.331 1.00 90.19 92 ALA A CA 1
ATOM 726 C C . ALA A 1 92 ? 5.776 13.915 -1.720 1.00 90.19 92 ALA A C 1
ATOM 728 O O . ALA A 1 92 ? 6.082 14.182 -2.879 1.00 90.19 92 ALA A O 1
ATOM 729 N N . VAL A 1 93 ? 6.702 13.641 -0.793 1.00 90.75 93 VAL A N 1
ATOM 730 C CA . VAL A 1 93 ? 8.146 13.727 -1.074 1.00 90.75 93 VAL A CA 1
ATOM 731 C C . VAL A 1 93 ? 8.570 12.719 -2.151 1.00 90.75 93 VAL A C 1
ATOM 733 O O . VAL A 1 93 ? 9.178 13.140 -3.139 1.00 90.75 93 VAL A O 1
ATOM 736 N N . PRO A 1 94 ? 8.215 11.418 -2.061 1.00 88.12 94 PRO A N 1
ATOM 737 C CA . PRO A 1 94 ? 8.488 10.493 -3.152 1.00 88.12 94 PRO A CA 1
ATOM 738 C C . PRO A 1 94 ? 7.770 10.878 -4.445 1.00 88.12 94 PRO A C 1
ATOM 740 O O . PRO A 1 94 ? 8.383 10.795 -5.503 1.00 88.12 94 PRO A O 1
ATOM 743 N N . ALA A 1 95 ? 6.507 11.314 -4.389 1.00 87.38 95 ALA A N 1
ATOM 744 C CA . ALA A 1 95 ? 5.776 11.719 -5.590 1.00 87.38 95 ALA A CA 1
ATOM 745 C C . ALA A 1 95 ? 6.490 12.856 -6.339 1.00 87.38 95 ALA A C 1
ATOM 747 O O . ALA A 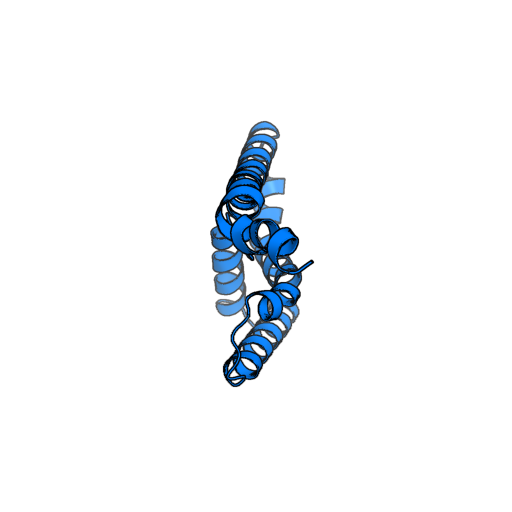1 95 ? 6.652 12.774 -7.555 1.00 87.38 95 ALA A O 1
ATOM 748 N N . LEU A 1 96 ? 6.992 13.862 -5.617 1.00 89.81 96 LEU A N 1
ATOM 749 C CA . LEU A 1 96 ? 7.774 14.958 -6.192 1.00 89.81 96 LEU A CA 1
ATOM 750 C C . LEU A 1 96 ? 9.098 14.470 -6.785 1.00 89.81 96 LEU A C 1
ATOM 752 O O . LEU A 1 96 ? 9.421 14.815 -7.920 1.00 89.81 96 LEU A O 1
ATOM 756 N N . TYR A 1 97 ? 9.848 13.639 -6.057 1.00 90.75 97 TYR A N 1
ATOM 757 C CA . TYR A 1 97 ? 11.120 13.102 -6.548 1.00 90.75 97 TYR A CA 1
ATOM 758 C C . TYR A 1 97 ? 10.937 12.263 -7.820 1.00 90.75 97 TYR A C 1
ATOM 760 O O . TYR A 1 97 ? 11.618 12.478 -8.827 1.00 90.75 97 TYR A O 1
ATOM 768 N N . PHE A 1 98 ? 9.994 11.317 -7.795 1.00 87.00 98 PHE A N 1
ATOM 769 C CA . PHE A 1 98 ? 9.747 10.443 -8.935 1.00 87.00 98 PHE A CA 1
ATOM 770 C C . PHE A 1 98 ? 9.155 11.211 -10.116 1.00 87.00 98 PHE A C 1
ATOM 772 O O . PHE A 1 98 ? 9.593 10.979 -11.237 1.00 87.00 98 PHE A O 1
ATOM 779 N N . GLY A 1 99 ? 8.246 12.159 -9.877 1.00 84.56 99 GLY A N 1
ATOM 780 C CA . GLY A 1 99 ? 7.634 12.960 -10.936 1.00 84.56 99 GLY A CA 1
ATOM 781 C C . GLY A 1 99 ? 8.604 13.928 -11.619 1.00 84.56 99 GLY A C 1
ATOM 782 O O . GLY A 1 99 ? 8.608 14.023 -12.843 1.00 84.56 99 GLY A O 1
ATOM 783 N N . LEU A 1 100 ? 9.448 14.629 -10.854 1.00 86.88 100 LEU A N 1
ATOM 784 C CA . LEU A 1 100 ? 10.290 15.708 -11.390 1.00 86.88 100 LEU A CA 1
ATOM 785 C C . LEU A 1 100 ? 11.693 15.264 -11.803 1.00 86.88 100 LEU A C 1
ATOM 787 O O . LEU A 1 100 ? 12.285 15.868 -12.695 1.00 86.88 100 LEU A O 1
ATOM 791 N N . ILE A 1 101 ? 12.253 14.246 -11.148 1.00 87.44 101 ILE A N 1
ATOM 792 C CA . ILE A 1 101 ? 13.650 13.850 -11.360 1.00 87.44 101 ILE A CA 1
ATOM 793 C C . ILE A 1 101 ? 13.709 12.508 -12.080 1.00 87.44 101 ILE A C 1
ATOM 795 O O . ILE A 1 101 ? 14.292 12.416 -13.158 1.00 87.44 101 ILE A O 1
ATOM 799 N N . HIS A 1 102 ? 13.081 11.475 -11.514 1.00 83.06 102 HIS A N 1
ATOM 800 C CA . HIS A 1 102 ? 13.241 10.106 -12.009 1.00 83.06 102 HIS A CA 1
ATOM 801 C C . HIS A 1 102 ? 12.476 9.840 -13.316 1.00 83.06 102 HIS A C 1
ATOM 803 O O . HIS A 1 102 ? 13.010 9.216 -14.227 1.00 83.06 102 HIS A O 1
ATOM 809 N N . GLN A 1 103 ? 11.237 10.328 -13.435 1.00 81.75 103 GLN A N 1
ATOM 810 C CA . GLN A 1 103 ? 10.374 10.105 -14.605 1.00 81.75 103 GLN A CA 1
ATOM 811 C C . GLN A 1 103 ? 10.430 11.247 -15.632 1.00 81.75 103 GLN A C 1
ATOM 813 O O . GLN A 1 103 ? 9.847 11.139 -16.710 1.00 81.75 103 GLN A O 1
ATOM 818 N N . ALA A 1 104 ? 11.179 12.318 -15.356 1.00 84.69 104 ALA A N 1
ATOM 819 C CA . ALA A 1 104 ? 11.288 13.466 -16.255 1.00 84.69 104 ALA A CA 1
ATOM 820 C C . ALA A 1 104 ? 12.127 13.198 -17.517 1.00 84.69 104 ALA A C 1
ATOM 822 O O . ALA A 1 104 ? 12.092 13.999 -18.449 1.00 84.69 104 ALA A O 1
ATOM 823 N N . GLY A 1 105 ? 12.872 12.088 -17.577 1.00 80.62 105 GLY A N 1
ATOM 824 C CA . GLY A 1 105 ? 13.699 11.734 -18.736 1.00 80.62 105 GLY A CA 1
ATOM 825 C C . GLY A 1 105 ? 12.896 11.631 -20.035 1.00 80.62 105 GLY A C 1
ATOM 826 O O . GLY A 1 105 ? 13.270 12.247 -21.027 1.00 80.62 105 GLY A O 1
ATOM 827 N N . ALA A 1 106 ? 11.748 10.945 -20.010 1.00 82.38 106 ALA A N 1
ATOM 828 C CA . ALA A 1 106 ? 10.877 10.832 -21.182 1.00 82.38 106 ALA A CA 1
ATOM 829 C C . ALA A 1 106 ? 10.390 12.210 -21.663 1.00 82.38 106 ALA A C 1
ATOM 831 O O . ALA A 1 106 ? 10.468 12.507 -22.851 1.00 82.38 106 ALA A O 1
ATOM 832 N N . LEU A 1 107 ? 9.978 13.083 -20.734 1.00 83.94 107 LEU A N 1
ATOM 833 C CA . LEU A 1 107 ? 9.532 14.449 -2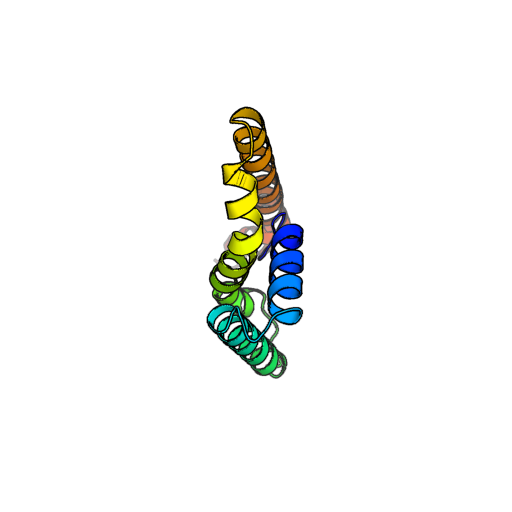1.033 1.00 83.94 107 LEU A CA 1
ATOM 834 C C . LEU A 1 107 ? 10.646 15.314 -21.638 1.00 83.94 107 LEU A C 1
ATOM 836 O O . LEU A 1 107 ? 10.390 16.078 -22.564 1.00 83.94 107 LEU A O 1
ATOM 840 N N . LYS A 1 108 ? 11.886 15.180 -21.149 1.00 86.12 108 LYS A N 1
ATOM 841 C CA . LYS A 1 108 ? 13.045 15.940 -21.646 1.00 86.12 108 LYS A CA 1
ATOM 842 C C . LYS A 1 108 ? 13.441 15.580 -23.079 1.00 86.12 108 LYS A C 1
ATOM 844 O O . LYS A 1 108 ? 14.038 16.416 -23.747 1.00 86.12 108 LYS A O 1
ATOM 849 N N . VAL A 1 109 ? 13.124 14.369 -23.544 1.00 86.69 109 VAL A N 1
ATOM 850 C CA . VAL A 1 109 ? 13.476 13.895 -24.896 1.00 86.69 109 VAL A CA 1
ATOM 851 C C . VAL A 1 109 ? 12.379 14.199 -25.925 1.00 86.69 109 VAL A C 1
ATOM 853 O O . VAL A 1 109 ? 12.665 14.266 -27.114 1.00 86.69 109 VAL A O 1
ATOM 856 N N . MET A 1 110 ? 11.141 14.477 -25.500 1.00 87.50 110 MET A N 1
ATOM 857 C CA . MET A 1 110 ? 10.039 14.822 -26.415 1.00 87.50 110 MET A CA 1
ATOM 858 C C . MET A 1 110 ? 10.340 15.970 -27.401 1.00 87.50 110 MET A C 1
ATOM 860 O O . MET A 1 110 ? 9.883 15.874 -28.537 1.00 87.50 110 MET A O 1
ATOM 864 N N . PRO A 1 111 ? 11.095 17.033 -27.044 1.00 89.62 111 PRO A N 1
ATOM 865 C CA . PRO A 1 111 ? 11.466 18.078 -27.999 1.00 89.62 111 PRO A CA 1
ATOM 866 C C . PRO A 1 111 ? 12.381 17.605 -29.138 1.00 89.62 111 PRO A C 1
ATOM 868 O O . PRO A 1 111 ? 12.371 18.231 -30.185 1.00 89.62 111 PRO A O 1
ATOM 871 N N . LEU A 1 112 ? 13.148 16.522 -28.954 1.00 87.88 112 LEU A N 1
ATOM 872 C CA . LEU A 1 112 ? 14.028 15.940 -29.985 1.00 87.88 112 LEU A CA 1
ATOM 873 C C . LEU A 1 112 ? 13.265 15.060 -30.991 1.00 87.88 112 LEU A C 1
ATOM 875 O O . LEU A 1 112 ? 13.831 14.638 -31.993 1.00 87.88 112 LEU A O 1
ATOM 879 N N . LEU A 1 113 ? 12.006 14.735 -30.685 1.00 81.31 113 LEU A N 1
ATOM 880 C CA . LEU A 1 113 ? 11.108 13.918 -31.507 1.00 81.31 113 LEU A CA 1
ATOM 881 C C . LEU A 1 113 ? 10.099 14.772 -32.298 1.00 81.31 113 LEU A C 1
ATOM 883 O O . LEU A 1 113 ? 9.214 14.217 -32.948 1.00 81.31 113 LEU A O 1
ATOM 887 N N . ARG A 1 114 ? 10.202 16.102 -32.197 1.00 67.50 114 ARG A N 1
ATOM 88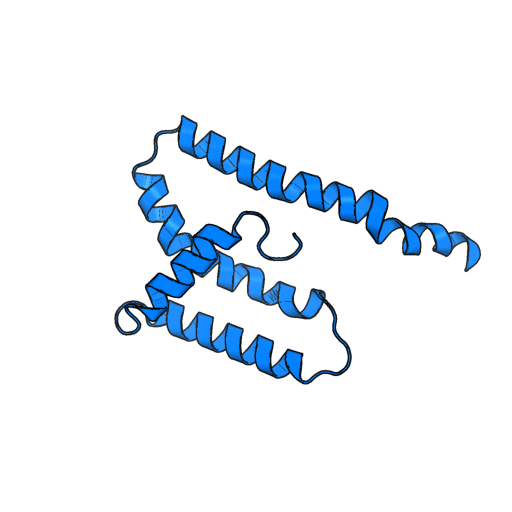8 C CA . ARG A 1 114 ? 9.500 17.081 -33.035 1.00 67.50 114 ARG A CA 1
ATOM 889 C C . ARG A 1 114 ? 10.434 17.591 -34.119 1.00 67.50 114 ARG A C 1
ATOM 891 O O . ARG A 1 114 ? 9.908 17.849 -35.219 1.00 67.50 114 ARG A O 1
#

Radius of gyration: 17.99 Å; chains: 1; bounding box: 30×34×54 Å

Secondary structure (DSSP, 8-state):
--SSGGGHHHHHHHHHHHHH-TTT-HHHHHHHHHHHHHHHHHHH-SS--GGGGGGGHHHHHHHHHHHHHHHHTTS-HHHHHHHHHHHHHHHHHHHHHIIIIISHHHHHHGGGG-